Protein AF-A0A530GY71-F1 (afdb_monomer_lite)

Foldseek 3Di:
DDDDDDDDDDDDDDPPDPDPDPVVPPPPPPDDDLVRLLPPPVNVVVCVVVVHDSVVSSVVVVVVVVVVPPPDPCPPCVVVPVPPPDDDDDDD

pLDDT: mean 71.6, std 20.89, range [44.5, 98.44]

Sequence (92 aa):
MRLRPVKKRKAVRDQSMRTEQGAAPMQKRKDLTIDEAVRDPMIRLVMKADGIDPKAFERMLRQRAAKQAPDDEILPSFLQDSGSGRTRNPAG

Secondary structure (DSSP, 8-state):
--PPPPPP-----------S----------PPPHHHHHH-HHHHHHHHHTT--HHHHHHHHHHHHHHHS-S-----GGGSSTT-----PPP-

Structure (mmCIF, N/CA/C/O backbone):
data_AF-A0A530GY71-F1
#
_entry.id   AF-A0A530GY71-F1
#
loop_
_atom_site.group_PDB
_atom_site.id
_atom_site.type_s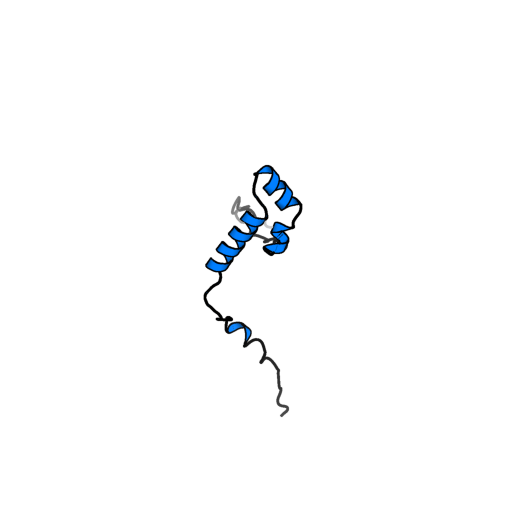ymbol
_atom_site.label_atom_id
_atom_site.label_alt_id
_atom_site.label_comp_id
_atom_site.label_asym_id
_atom_site.label_entity_id
_atom_site.label_seq_id
_atom_site.pdbx_PDB_ins_code
_atom_site.Cartn_x
_atom_site.Cartn_y
_atom_site.Cartn_z
_atom_site.occupancy
_atom_site.B_iso_or_equiv
_atom_site.auth_seq_id
_atom_site.auth_comp_id
_atom_site.auth_asym_id
_atom_site.auth_atom_id
_atom_site.pdbx_PDB_model_num
ATOM 1 N N . MET A 1 1 ? 84.648 4.904 26.729 1.00 47.53 1 MET A N 1
ATOM 2 C CA . MET A 1 1 ? 83.566 5.849 27.091 1.00 47.53 1 MET A CA 1
ATOM 3 C C . MET A 1 1 ? 83.569 7.015 26.116 1.00 47.53 1 MET A C 1
ATOM 5 O O . MET A 1 1 ? 84.587 7.686 26.037 1.00 47.53 1 MET A O 1
ATOM 9 N N . ARG A 1 2 ? 82.475 7.262 25.384 1.00 45.84 2 ARG A N 1
ATOM 10 C CA . ARG A 1 2 ? 82.127 8.589 24.842 1.00 45.84 2 ARG A CA 1
ATOM 11 C C . ARG A 1 2 ? 80.655 8.605 24.431 1.00 45.84 2 ARG A C 1
ATOM 13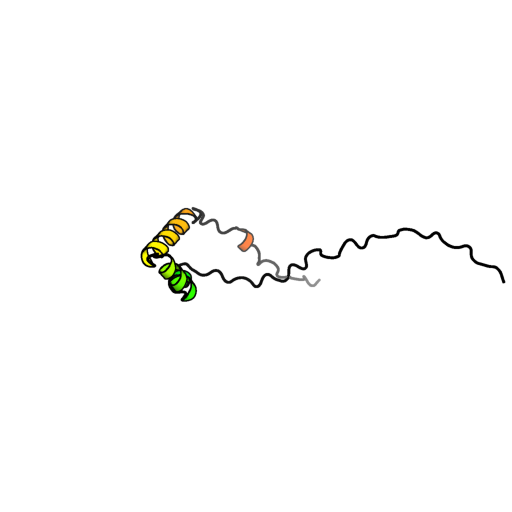 O O . ARG A 1 2 ? 80.135 7.637 23.886 1.00 45.84 2 ARG A O 1
ATOM 20 N N . LEU A 1 3 ? 80.004 9.683 24.842 1.00 47.47 3 LEU A N 1
ATOM 21 C CA . LEU A 1 3 ? 78.566 9.893 24.940 1.00 47.47 3 LEU A CA 1
ATOM 22 C C . LEU A 1 3 ? 77.921 10.168 23.574 1.00 47.47 3 LEU A C 1
ATOM 24 O O . LEU A 1 3 ? 78.537 10.754 22.688 1.00 47.47 3 LEU A O 1
ATOM 28 N N . ARG A 1 4 ? 76.652 9.765 23.439 1.00 48.16 4 ARG A N 1
ATOM 29 C CA . ARG A 1 4 ? 75.783 10.087 22.296 1.00 48.16 4 ARG A CA 1
ATOM 30 C C . ARG A 1 4 ? 75.445 11.584 22.289 1.00 48.16 4 ARG A C 1
ATOM 32 O O . ARG A 1 4 ? 75.179 12.119 23.364 1.00 48.16 4 ARG A O 1
ATOM 39 N N . PRO A 1 5 ? 75.243 12.208 21.117 1.00 48.78 5 PRO A N 1
ATOM 40 C CA . PRO A 1 5 ? 74.351 13.346 20.994 1.00 48.78 5 PRO A CA 1
ATOM 41 C C . PRO A 1 5 ? 72.987 12.919 20.446 1.00 48.78 5 PRO A C 1
ATOM 43 O O . PRO A 1 5 ? 72.833 12.037 19.601 1.00 48.78 5 PRO A O 1
ATOM 46 N N . VAL A 1 6 ? 71.988 13.577 21.010 1.00 52.00 6 VAL A N 1
ATOM 47 C CA . VAL A 1 6 ? 70.561 13.288 20.980 1.00 52.00 6 VAL A CA 1
ATOM 48 C C . VAL A 1 6 ? 69.982 13.646 19.609 1.00 52.00 6 VAL A C 1
ATOM 50 O O . VAL A 1 6 ? 70.062 14.796 19.176 1.00 52.00 6 VAL A O 1
ATOM 53 N N . LYS A 1 7 ? 69.376 12.674 18.911 1.00 49.59 7 LYS A N 1
ATOM 54 C CA . LYS A 1 7 ? 68.579 12.967 17.712 1.00 49.59 7 LYS A CA 1
ATOM 55 C C . LYS A 1 7 ? 67.286 13.668 18.130 1.00 49.59 7 LYS A C 1
ATOM 57 O O . LYS A 1 7 ? 66.573 13.237 19.031 1.00 49.59 7 LYS A O 1
ATOM 62 N N . LYS A 1 8 ? 67.065 14.794 17.458 1.00 55.69 8 LYS A N 1
ATOM 63 C CA . LYS A 1 8 ? 66.020 15.796 17.650 1.00 55.69 8 LYS A CA 1
ATOM 64 C C . LYS A 1 8 ? 64.636 15.159 17.808 1.00 55.69 8 LYS A C 1
ATOM 66 O O . LYS A 1 8 ? 64.210 14.372 16.966 1.00 55.69 8 LYS A O 1
ATOM 71 N N . ARG A 1 9 ? 63.928 15.565 18.867 1.00 53.84 9 ARG A N 1
ATOM 72 C CA . ARG A 1 9 ? 62.485 15.366 19.033 1.00 53.84 9 ARG A CA 1
ATOM 73 C C . ARG A 1 9 ? 61.783 15.986 17.824 1.00 53.84 9 ARG A C 1
ATOM 75 O O . ARG A 1 9 ? 61.827 17.202 17.654 1.00 53.84 9 ARG A O 1
ATOM 82 N N . LYS A 1 10 ? 61.176 15.155 16.977 1.00 50.50 10 LYS A N 1
ATOM 83 C CA . LYS A 1 10 ? 60.304 15.598 15.8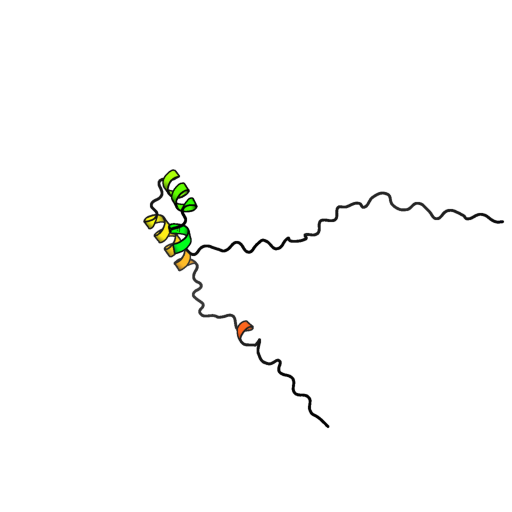90 1.00 50.50 10 LYS A CA 1
ATOM 84 C C . LYS A 1 10 ? 58.885 15.126 16.188 1.00 50.50 10 LYS A C 1
ATOM 86 O O . LYS A 1 10 ? 58.683 13.962 16.508 1.00 50.50 10 LYS A O 1
ATOM 91 N N . ALA A 1 11 ? 57.965 16.072 16.039 1.00 49.03 11 ALA A N 1
ATOM 92 C CA . ALA A 1 11 ? 56.535 15.889 15.834 1.00 49.03 11 ALA A CA 1
ATOM 93 C C . ALA A 1 11 ? 55.753 15.211 16.970 1.00 49.03 11 ALA A C 1
ATOM 95 O O . ALA A 1 11 ? 55.470 14.018 16.989 1.00 49.03 11 ALA A O 1
ATOM 96 N N . VAL A 1 12 ? 55.331 16.075 17.890 1.00 52.38 12 VAL A N 1
ATOM 97 C CA . VAL A 1 12 ? 54.020 16.009 18.531 1.00 52.38 12 VAL A CA 1
ATOM 98 C C . VAL A 1 12 ? 52.929 15.838 17.465 1.00 52.38 12 VAL A C 1
ATOM 100 O O . VAL A 1 12 ? 52.925 16.576 16.486 1.00 52.38 12 VAL A O 1
ATOM 103 N N . ARG A 1 13 ? 52.004 14.912 17.746 1.00 54.91 13 ARG A N 1
ATOM 104 C CA . ARG A 1 13 ? 50.641 14.782 17.202 1.00 54.91 13 ARG A CA 1
ATOM 105 C C . ARG A 1 13 ? 50.517 14.691 15.682 1.00 54.91 13 ARG A C 1
ATOM 107 O O . ARG A 1 13 ? 50.340 15.691 15.006 1.00 54.91 13 ARG A O 1
ATOM 114 N N . ASP A 1 14 ? 50.376 13.455 15.220 1.00 51.00 14 ASP A N 1
ATOM 115 C CA . ASP A 1 14 ? 49.277 13.161 14.303 1.00 51.00 14 ASP A CA 1
ATOM 116 C C . ASP A 1 14 ? 48.637 11.820 14.693 1.00 51.00 14 ASP A C 1
ATOM 118 O O . ASP A 1 14 ? 48.850 10.767 14.101 1.00 51.00 14 ASP A O 1
ATOM 122 N N . GLN A 1 15 ? 47.905 11.853 15.811 1.00 55.72 15 GLN A N 1
ATOM 123 C CA . GLN A 1 15 ? 46.827 10.902 16.076 1.00 55.72 15 GLN A CA 1
ATOM 124 C C . GLN A 1 15 ? 45.557 11.461 15.422 1.00 55.72 15 GLN A C 1
ATOM 126 O O . GLN A 1 15 ? 44.585 11.768 16.103 1.00 55.72 15 GLN A O 1
ATOM 131 N N . SER A 1 16 ? 45.561 11.614 14.100 1.00 46.25 16 SER A N 1
ATOM 132 C CA . SER A 1 16 ? 44.323 11.762 13.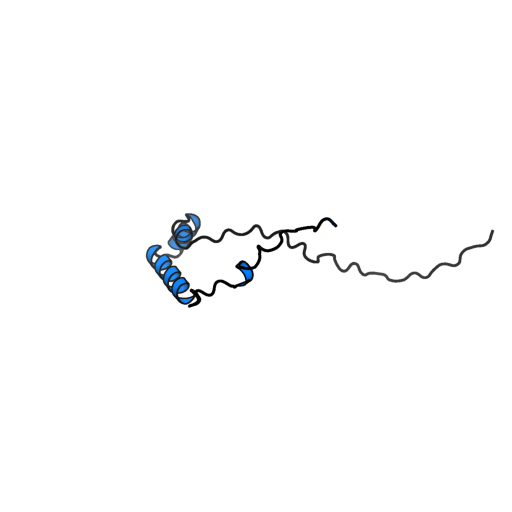338 1.00 46.25 16 SER A CA 1
ATOM 133 C C . SER A 1 16 ? 43.824 10.360 13.015 1.00 46.25 16 SER A C 1
ATOM 135 O O . SER A 1 16 ? 44.092 9.787 11.967 1.00 46.25 16 SER A O 1
ATOM 137 N N . MET A 1 17 ? 43.218 9.761 14.039 1.00 53.84 17 MET A N 1
ATOM 138 C CA . MET A 1 17 ? 42.047 8.895 13.942 1.00 53.84 17 MET A CA 1
ATOM 139 C C . MET A 1 17 ? 41.932 8.088 12.644 1.00 53.84 17 MET A C 1
ATOM 141 O O . MET A 1 17 ? 41.165 8.400 11.737 1.00 53.84 17 MET A O 1
ATOM 145 N N . ARG A 1 18 ? 42.643 6.960 12.652 1.00 57.12 18 ARG A N 1
ATOM 146 C CA . ARG A 1 18 ? 42.157 5.670 12.156 1.00 57.12 18 ARG A CA 1
ATOM 147 C C . ARG A 1 18 ? 40.629 5.584 12.243 1.00 57.12 18 ARG A C 1
ATOM 149 O O . ARG A 1 18 ? 40.109 5.252 13.297 1.00 57.12 18 ARG A O 1
ATOM 156 N N . THR A 1 19 ? 39.939 5.871 11.149 1.00 54.25 19 THR A N 1
ATOM 157 C CA . THR A 1 19 ? 38.631 5.306 10.788 1.00 54.25 19 THR A CA 1
ATOM 158 C C . THR A 1 19 ? 38.414 5.522 9.290 1.00 54.25 19 THR A C 1
ATOM 160 O O . THR A 1 19 ? 37.372 5.994 8.846 1.00 54.25 19 THR A O 1
ATOM 163 N N . GLU A 1 20 ? 39.391 5.126 8.471 1.00 54.38 20 GLU A N 1
ATOM 164 C CA . GLU A 1 20 ? 39.028 4.624 7.148 1.00 54.38 20 GLU A CA 1
ATOM 165 C C . GLU A 1 20 ? 38.252 3.333 7.385 1.00 54.38 20 GLU A C 1
ATOM 167 O O . GLU A 1 20 ? 38.811 2.266 7.624 1.00 54.38 20 GLU A O 1
ATOM 172 N N . GLN A 1 21 ? 36.940 3.512 7.520 1.00 55.69 21 GLN A N 1
ATOM 173 C CA . GLN A 1 21 ? 35.930 2.698 6.868 1.00 55.69 21 GLN A CA 1
ATOM 174 C C . GLN A 1 21 ? 36.380 1.256 6.620 1.00 55.69 21 GLN A C 1
ATOM 176 O O . GLN A 1 21 ? 36.486 0.784 5.492 1.00 55.69 21 GLN A O 1
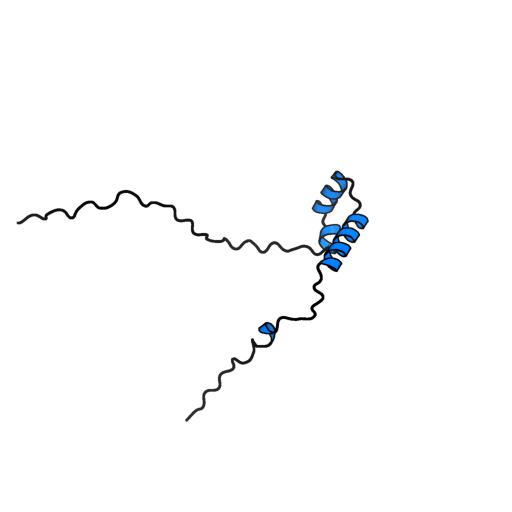ATOM 181 N N . GLY A 1 22 ? 36.488 0.499 7.708 1.00 47.16 22 GLY A N 1
ATOM 182 C CA . GLY A 1 22 ? 35.881 -0.815 7.679 1.00 47.16 22 GLY A CA 1
ATOM 183 C C . GLY A 1 22 ? 34.399 -0.573 7.437 1.00 47.16 22 GLY A C 1
ATOM 184 O O . GLY A 1 22 ? 33.648 -0.369 8.389 1.00 47.16 22 GLY A O 1
ATOM 185 N N . ALA A 1 23 ? 33.985 -0.516 6.169 1.00 60.59 23 ALA A N 1
ATOM 186 C CA . ALA A 1 23 ? 32.612 -0.800 5.811 1.00 60.59 23 ALA A CA 1
ATOM 187 C C . ALA A 1 23 ? 32.376 -2.222 6.318 1.00 60.59 23 ALA A C 1
ATOM 189 O O . ALA A 1 23 ? 32.661 -3.202 5.629 1.00 60.59 23 ALA A O 1
ATOM 190 N N . ALA A 1 24 ? 31.946 -2.331 7.580 1.00 60.34 24 ALA A N 1
ATOM 191 C CA . ALA A 1 24 ? 31.323 -3.535 8.083 1.00 60.34 24 ALA A CA 1
ATOM 192 C C . ALA A 1 24 ? 30.362 -3.964 6.976 1.00 60.34 24 ALA A C 1
ATOM 194 O O . ALA A 1 24 ? 29.654 -3.086 6.466 1.00 60.34 24 ALA A O 1
ATOM 195 N N . PRO A 1 25 ? 30.392 -5.231 6.525 1.00 60.12 25 PRO A N 1
ATOM 196 C CA . PRO A 1 25 ? 29.528 -5.661 5.444 1.00 60.12 25 PRO A CA 1
ATOM 197 C C . PRO A 1 25 ? 28.126 -5.259 5.869 1.00 60.12 25 PRO A C 1
ATOM 199 O O . PRO A 1 25 ? 27.621 -5.775 6.867 1.00 60.12 25 PRO A O 1
ATOM 202 N N . MET A 1 26 ? 27.556 -4.255 5.196 1.00 63.31 26 MET A N 1
ATOM 203 C CA . MET A 1 26 ? 26.192 -3.837 5.450 1.00 63.31 26 MET A CA 1
ATOM 204 C C . MET A 1 26 ? 25.415 -5.107 5.175 1.00 63.31 26 MET A C 1
ATOM 206 O O . MET A 1 26 ? 25.383 -5.540 4.021 1.00 63.31 26 MET A O 1
ATOM 210 N N . GLN A 1 27 ? 24.963 -5.786 6.242 1.00 66.12 27 GLN A N 1
ATOM 211 C CA . GLN A 1 27 ? 24.232 -7.041 6.127 1.00 66.12 27 GLN A CA 1
ATOM 212 C C . GLN A 1 27 ? 23.221 -6.783 5.034 1.00 66.12 27 GLN A C 1
ATOM 214 O O . GLN A 1 27 ? 22.456 -5.827 5.178 1.00 66.12 27 GLN A O 1
ATOM 219 N N . LYS A 1 28 ? 23.342 -7.508 3.911 1.00 66.81 28 LYS A N 1
ATOM 220 C CA . LYS A 1 28 ? 22.561 -7.224 2.709 1.00 66.81 28 LYS A CA 1
ATOM 221 C C . LYS A 1 28 ? 21.115 -7.175 3.168 1.00 66.81 28 LYS A C 1
ATOM 223 O O . LYS A 1 28 ? 20.560 -8.211 3.534 1.00 66.81 28 LYS A O 1
ATOM 228 N N . ARG A 1 29 ? 20.563 -5.965 3.282 1.00 71.88 29 ARG A N 1
ATOM 229 C CA . ARG A 1 29 ? 19.181 -5.797 3.701 1.00 71.88 29 ARG A CA 1
ATOM 230 C C . ARG A 1 29 ? 18.410 -6.444 2.577 1.00 71.88 29 ARG A C 1
ATOM 232 O O . ARG A 1 29 ? 18.603 -6.089 1.418 1.00 71.88 29 ARG A O 1
ATOM 239 N N . LYS A 1 30 ? 17.689 -7.508 2.907 1.00 84.94 30 LYS A N 1
ATOM 240 C CA . LYS A 1 30 ? 16.905 -8.202 1.906 1.00 84.94 30 LYS A CA 1
ATOM 241 C C . LYS A 1 30 ? 15.767 -7.258 1.550 1.00 84.94 30 LYS A C 1
ATOM 243 O O . LYS A 1 30 ? 14.914 -6.997 2.396 1.00 84.94 30 LYS A O 1
ATOM 248 N N . ASP A 1 31 ? 15.807 -6.724 0.339 1.00 89.56 31 ASP A N 1
ATOM 249 C CA . ASP A 1 31 ? 14.708 -5.922 -0.171 1.00 89.56 31 ASP A CA 1
ATOM 250 C C . ASP A 1 31 ? 13.464 -6.804 -0.256 1.00 89.56 31 ASP A C 1
ATOM 252 O O . ASP A 1 31 ? 13.527 -7.962 -0.682 1.00 89.56 31 ASP A O 1
ATOM 256 N N . LEU A 1 32 ? 12.341 -6.263 0.205 1.00 92.62 32 LEU A N 1
ATOM 257 C CA . LEU A 1 32 ? 11.056 -6.933 0.105 1.00 92.62 32 LEU A CA 1
ATOM 258 C C . LEU A 1 32 ? 10.478 -6.672 -1.281 1.00 92.62 32 LEU A C 1
ATOM 260 O O . LEU A 1 32 ? 10.448 -5.536 -1.759 1.00 92.62 32 LEU A O 1
ATOM 264 N N . THR A 1 33 ? 9.960 -7.723 -1.903 1.00 95.25 33 THR A N 1
ATOM 265 C CA . THR A 1 33 ? 9.062 -7.569 -3.047 1.00 95.25 33 THR A CA 1
ATOM 266 C C . THR A 1 33 ? 7.804 -6.805 -2.625 1.00 95.25 33 THR A C 1
ATOM 268 O O . THR A 1 33 ? 7.447 -6.763 -1.446 1.00 95.25 33 THR A O 1
ATOM 271 N N . ILE A 1 34 ? 7.094 -6.212 -3.590 1.00 96.00 34 ILE A N 1
ATOM 272 C CA . ILE A 1 34 ? 5.838 -5.492 -3.313 1.00 96.00 34 ILE A CA 1
ATOM 273 C C . ILE A 1 34 ? 4.853 -6.398 -2.554 1.00 96.00 34 ILE A C 1
ATOM 275 O O . ILE A 1 34 ? 4.243 -5.964 -1.579 1.00 96.00 34 ILE A O 1
ATOM 279 N N . ASP A 1 35 ? 4.742 -7.667 -2.956 1.00 96.62 35 ASP A N 1
ATOM 280 C CA . ASP A 1 35 ? 3.842 -8.636 -2.324 1.00 96.62 35 ASP A CA 1
ATOM 281 C C . ASP A 1 35 ? 4.251 -8.973 -0.884 1.00 96.62 35 ASP A C 1
ATOM 283 O O . ASP A 1 35 ? 3.391 -9.089 -0.007 1.00 96.62 35 ASP A O 1
ATOM 287 N N . GLU A 1 36 ? 5.555 -9.103 -0.624 1.00 96.81 36 GLU A N 1
ATOM 288 C CA . GLU A 1 36 ? 6.079 -9.314 0.728 1.00 96.81 36 GLU A CA 1
ATOM 289 C C . GLU A 1 36 ? 5.832 -8.084 1.605 1.00 96.81 36 GLU A C 1
ATOM 291 O O . GLU A 1 36 ? 5.344 -8.227 2.722 1.00 96.81 36 GLU A O 1
ATOM 296 N N . ALA A 1 37 ? 6.074 -6.877 1.088 1.00 95.81 37 ALA A N 1
ATOM 297 C CA . ALA A 1 37 ? 5.876 -5.640 1.836 1.00 95.81 37 ALA A CA 1
ATOM 298 C C . ALA A 1 37 ? 4.404 -5.418 2.228 1.00 95.81 37 ALA A C 1
ATOM 300 O O . ALA A 1 37 ? 4.111 -5.020 3.351 1.00 95.81 37 ALA A O 1
ATOM 301 N N . VAL A 1 38 ? 3.459 -5.716 1.330 1.00 96.50 38 VAL A N 1
ATOM 302 C CA . VAL A 1 38 ? 2.015 -5.566 1.596 1.00 96.50 38 VAL A CA 1
ATOM 303 C C . VAL A 1 38 ? 1.509 -6.598 2.613 1.00 96.50 38 VAL A C 1
ATOM 305 O O . VAL A 1 38 ? 0.543 -6.339 3.337 1.00 96.50 38 VAL A O 1
ATOM 308 N N . ARG A 1 39 ? 2.140 -7.777 2.686 1.00 96.50 39 ARG A N 1
ATOM 309 C CA . ARG A 1 39 ? 1.781 -8.840 3.641 1.00 96.50 39 ARG A CA 1
ATOM 310 C C . ARG A 1 39 ? 2.556 -8.767 4.952 1.00 96.50 39 ARG A C 1
ATOM 312 O O . ARG A 1 39 ? 2.135 -9.416 5.911 1.00 96.50 39 ARG A O 1
ATOM 319 N N . ASP A 1 40 ? 3.631 -7.987 5.008 1.00 97.06 40 ASP A N 1
ATOM 320 C CA . ASP A 1 40 ? 4.469 -7.853 6.191 1.00 97.06 40 ASP A CA 1
ATOM 321 C C . ASP A 1 40 ? 3.658 -7.324 7.396 1.00 97.06 40 ASP A C 1
ATOM 323 O O . ASP A 1 40 ? 2.993 -6.285 7.297 1.00 97.06 40 ASP A O 1
ATOM 327 N N . PRO A 1 41 ? 3.677 -8.018 8.550 1.00 97.25 41 PRO A N 1
ATOM 328 C CA . PRO A 1 41 ? 2.886 -7.621 9.713 1.00 97.25 41 PRO A CA 1
ATOM 329 C C . PRO A 1 41 ? 3.235 -6.239 10.271 1.00 97.25 41 PRO A C 1
ATOM 331 O O . PRO A 1 41 ? 2.342 -5.538 10.751 1.00 97.25 41 PRO A O 1
ATOM 334 N N . MET A 1 42 ? 4.509 -5.839 10.223 1.00 97.75 42 MET A N 1
ATOM 335 C CA . MET A 1 42 ? 4.953 -4.549 10.751 1.00 97.75 42 MET A CA 1
ATOM 336 C C . MET A 1 42 ? 4.539 -3.413 9.833 1.00 97.75 42 MET A C 1
ATOM 338 O O . MET A 1 42 ? 3.971 -2.428 10.304 1.00 97.75 42 MET A O 1
ATOM 342 N N . ILE A 1 43 ? 4.712 -3.584 8.524 1.00 96.69 43 ILE A N 1
ATOM 343 C CA . ILE A 1 43 ? 4.236 -2.615 7.537 1.00 96.69 43 ILE A CA 1
ATOM 344 C C . ILE A 1 43 ? 2.716 -2.455 7.657 1.00 96.69 43 ILE A C 1
ATOM 346 O O . ILE A 1 43 ? 2.227 -1.332 7.765 1.00 96.69 43 ILE A O 1
ATOM 350 N N . ARG A 1 44 ? 1.953 -3.553 7.752 1.00 97.06 44 ARG A N 1
ATOM 351 C CA . ARG A 1 44 ? 0.489 -3.488 7.916 1.00 97.06 44 ARG A CA 1
ATOM 352 C C . ARG A 1 44 ? 0.049 -2.778 9.195 1.00 97.06 44 ARG A C 1
ATOM 354 O O . ARG A 1 44 ? -0.984 -2.107 9.178 1.00 97.06 44 ARG A O 1
ATOM 361 N N . LEU A 1 45 ? 0.795 -2.924 10.291 1.00 98.38 45 LEU A N 1
ATOM 362 C CA . LEU A 1 45 ? 0.504 -2.214 11.536 1.00 98.38 45 LEU A CA 1
ATOM 363 C C . LEU A 1 45 ? 0.642 -0.698 11.348 1.00 98.38 45 LEU A C 1
ATOM 365 O O . LEU A 1 45 ? -0.257 0.043 11.743 1.00 98.38 45 LEU A O 1
ATOM 369 N N . VAL A 1 46 ? 1.720 -0.256 10.698 1.00 98.12 46 VAL A N 1
ATOM 370 C CA . VAL A 1 46 ? 1.968 1.164 10.404 1.00 98.12 46 VAL A CA 1
ATOM 371 C C . VAL A 1 46 ? 0.913 1.717 9.449 1.00 98.12 46 VAL A C 1
ATOM 373 O O . VAL A 1 46 ? 0.295 2.733 9.739 1.00 98.12 46 VAL A O 1
ATOM 376 N N . MET A 1 47 ? 0.602 0.998 8.368 1.00 97.88 47 MET A N 1
ATOM 377 C CA . MET A 1 47 ? -0.445 1.410 7.427 1.00 97.88 47 MET A CA 1
ATOM 378 C C . MET A 1 47 ? -1.792 1.612 8.116 1.00 97.88 47 MET A C 1
ATOM 380 O O . MET A 1 47 ? -2.493 2.578 7.833 1.00 97.88 47 MET A O 1
ATOM 384 N N . LYS A 1 48 ? -2.150 0.720 9.046 1.00 97.50 48 LYS A N 1
ATOM 385 C CA . LYS A 1 48 ? -3.379 0.856 9.829 1.00 97.50 48 LYS A CA 1
ATOM 386 C C . LYS A 1 48 ? -3.343 2.095 10.725 1.00 97.50 48 LYS A C 1
ATOM 388 O O . LYS A 1 48 ? -4.366 2.765 10.835 1.00 97.50 48 LYS A O 1
ATOM 393 N N . ALA A 1 49 ? -2.206 2.380 11.358 1.00 98.44 49 ALA A N 1
ATOM 394 C CA . ALA A 1 49 ? -2.034 3.572 12.188 1.00 98.44 49 ALA A CA 1
ATOM 395 C C . ALA A 1 49 ? -2.198 4.865 11.371 1.00 98.44 49 ALA A C 1
ATOM 397 O O . ALA A 1 49 ? -2.806 5.815 11.856 1.00 98.44 49 ALA A O 1
ATOM 398 N N . ASP A 1 50 ? -1.755 4.847 10.113 1.00 97.81 50 ASP A N 1
ATOM 399 C CA . ASP A 1 50 ? -1.838 5.982 9.188 1.00 97.81 50 ASP A CA 1
ATOM 400 C C . ASP A 1 50 ? -3.142 6.019 8.363 1.00 97.81 50 ASP A C 1
ATOM 402 O O . ASP A 1 50 ? -3.324 6.895 7.518 1.00 97.81 50 ASP A O 1
ATOM 406 N N . GLY A 1 51 ? -4.065 5.072 8.568 1.00 98.06 51 GLY A N 1
ATOM 407 C CA . GLY A 1 51 ? -5.328 5.002 7.819 1.00 98.06 51 GLY A CA 1
ATOM 408 C C . GLY A 1 51 ? -5.170 4.651 6.331 1.00 98.06 51 GLY A C 1
ATOM 409 O O . GLY A 1 51 ? -6.032 4.985 5.519 1.00 98.06 51 GLY A O 1
ATOM 410 N N . ILE A 1 52 ? -4.082 3.979 5.957 1.00 97.88 52 ILE A N 1
ATOM 411 C CA . ILE A 1 52 ? -3.761 3.602 4.577 1.00 97.88 52 ILE A CA 1
ATOM 412 C C . ILE A 1 52 ? -4.377 2.235 4.239 1.00 97.88 52 ILE A C 1
ATOM 414 O O . ILE A 1 52 ? -4.134 1.242 4.926 1.00 97.88 52 ILE A O 1
ATOM 418 N N . ASP A 1 53 ? -5.118 2.154 3.128 1.00 97.38 53 ASP A N 1
ATOM 419 C CA . ASP A 1 53 ? -5.613 0.883 2.578 1.00 97.38 53 ASP A CA 1
ATOM 420 C C . ASP A 1 53 ? -4.473 0.068 1.920 1.00 97.38 53 ASP A C 1
ATOM 422 O O . ASP A 1 53 ? -3.831 0.559 0.981 1.00 97.38 53 ASP A O 1
ATOM 426 N N . PRO A 1 54 ? -4.244 -1.197 2.336 1.00 96.00 54 PRO A N 1
ATOM 427 C CA . PRO A 1 54 ? -3.276 -2.101 1.718 1.00 96.00 54 PRO A CA 1
ATOM 428 C C . PRO A 1 54 ? -3.383 -2.226 0.201 1.00 96.00 54 PRO A C 1
ATOM 430 O O . PRO A 1 54 ? -2.359 -2.219 -0.484 1.00 96.00 54 PRO A O 1
ATOM 433 N N . LYS A 1 55 ? -4.603 -2.291 -0.346 1.00 96.81 55 LYS A N 1
ATOM 434 C CA . LYS A 1 55 ? -4.794 -2.433 -1.797 1.00 96.81 55 LYS A CA 1
ATOM 435 C C . LYS A 1 55 ? -4.436 -1.150 -2.544 1.00 96.81 55 LYS A C 1
ATOM 437 O O . LYS A 1 55 ? -3.848 -1.207 -3.625 1.00 96.81 55 LYS A O 1
ATOM 442 N N . ALA A 1 56 ? -4.771 0.011 -1.982 1.00 96.81 56 ALA A N 1
ATOM 443 C CA . ALA A 1 56 ? -4.381 1.300 -2.544 1.00 96.81 56 ALA A CA 1
ATOM 444 C C . ALA A 1 56 ? -2.852 1.476 -2.552 1.00 96.81 56 ALA A C 1
ATOM 446 O O . ALA A 1 56 ? -2.284 1.893 -3.565 1.00 96.81 56 ALA A O 1
ATOM 447 N N . PHE A 1 57 ? -2.180 1.096 -1.463 1.00 96.44 57 PHE A N 1
ATOM 448 C CA . PHE A 1 57 ? -0.721 1.131 -1.362 1.00 96.44 57 PHE A CA 1
ATOM 449 C C . PHE A 1 57 ? -0.042 0.192 -2.365 1.00 96.44 57 PHE A C 1
ATOM 451 O O . PHE A 1 57 ? 0.870 0.613 -3.075 1.00 96.44 57 PHE A O 1
ATOM 458 N N . GLU A 1 58 ? -0.526 -1.046 -2.494 1.00 97.50 58 GLU A N 1
ATOM 459 C CA . GLU A 1 58 ? -0.026 -1.999 -3.488 1.00 97.50 58 GLU A CA 1
ATOM 460 C C . GLU A 1 58 ? -0.130 -1.427 -4.909 1.00 97.50 58 GLU A C 1
ATOM 462 O O . GLU A 1 58 ? 0.852 -1.417 -5.655 1.00 97.50 58 GLU A O 1
ATOM 467 N N . ARG A 1 59 ? -1.300 -0.887 -5.279 1.00 97.94 59 ARG A N 1
ATOM 468 C CA . ARG A 1 59 ? -1.508 -0.254 -6.591 1.00 97.94 59 ARG A CA 1
ATOM 469 C 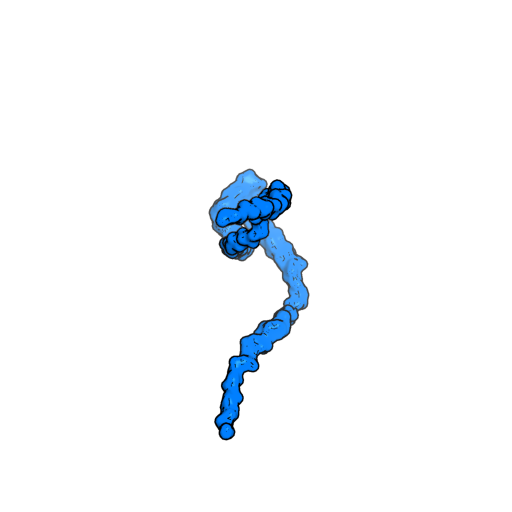C . ARG A 1 59 ? -0.545 0.907 -6.824 1.00 97.94 59 ARG A C 1
ATOM 471 O O . ARG A 1 59 ? 0.005 1.019 -7.917 1.00 97.94 59 ARG A O 1
ATOM 478 N N . MET A 1 60 ? -0.318 1.745 -5.811 1.00 96.44 60 MET A N 1
ATOM 479 C CA . MET A 1 60 ? 0.645 2.846 -5.884 1.00 96.44 60 MET A CA 1
ATOM 480 C C . MET A 1 60 ? 2.070 2.328 -6.128 1.00 96.44 60 MET A C 1
ATOM 482 O O . MET A 1 60 ? 2.766 2.859 -6.996 1.00 96.44 60 MET A O 1
ATOM 486 N N . LEU A 1 61 ? 2.506 1.296 -5.399 1.00 95.69 61 LEU A N 1
ATOM 487 C CA . LEU A 1 61 ? 3.828 0.694 -5.586 1.00 95.69 61 LEU A CA 1
ATOM 488 C C . LEU A 1 61 ? 3.980 0.094 -6.985 1.00 95.69 61 LEU A C 1
ATOM 490 O O . LEU A 1 61 ? 4.965 0.381 -7.659 1.00 95.69 61 LEU A O 1
ATOM 494 N N . ARG A 1 62 ? 2.984 -0.663 -7.462 1.00 95.69 62 ARG A N 1
ATOM 495 C CA . ARG A 1 62 ? 3.002 -1.244 -8.814 1.00 95.69 62 ARG A CA 1
ATOM 496 C C . ARG A 1 62 ? 3.034 -0.172 -9.900 1.00 95.69 62 ARG A C 1
ATOM 498 O O . ARG A 1 62 ? 3.793 -0.303 -10.852 1.00 95.69 62 ARG A O 1
ATOM 505 N N . GLN A 1 63 ? 2.275 0.914 -9.747 1.00 96.06 63 GLN A N 1
ATOM 506 C CA . GLN A 1 63 ? 2.300 2.028 -10.699 1.00 96.06 63 GLN A CA 1
ATOM 507 C C . GLN A 1 63 ? 3.670 2.719 -10.737 1.00 96.06 63 GLN A C 1
ATOM 509 O O . GLN A 1 63 ? 4.117 3.133 -11.804 1.00 96.06 63 GLN A O 1
ATOM 514 N N . ARG A 1 64 ? 4.338 2.868 -9.588 1.00 94.75 64 ARG A N 1
ATOM 515 C CA . ARG A 1 64 ? 5.695 3.431 -9.528 1.00 94.75 64 ARG A CA 1
ATOM 516 C C . ARG A 1 64 ? 6.723 2.483 -10.132 1.00 94.75 64 ARG A C 1
ATOM 518 O O . ARG A 1 64 ? 7.529 2.937 -10.932 1.00 94.75 64 ARG A O 1
ATOM 525 N N . ALA A 1 65 ? 6.637 1.191 -9.827 1.00 91.50 65 ALA A N 1
ATOM 526 C CA . ALA A 1 65 ? 7.505 0.174 -10.410 1.00 91.50 65 ALA A CA 1
ATOM 527 C C . ALA A 1 65 ? 7.362 0.117 -11.938 1.00 91.50 65 ALA A C 1
ATOM 529 O O . ALA A 1 65 ? 8.363 0.094 -12.638 1.00 91.50 65 ALA A O 1
ATOM 530 N N . ALA A 1 66 ? 6.136 0.202 -12.465 1.00 89.25 66 ALA A N 1
ATOM 531 C CA . ALA A 1 66 ? 5.891 0.248 -13.908 1.00 89.25 66 ALA A CA 1
ATOM 532 C C . ALA A 1 66 ? 6.504 1.485 -14.590 1.00 89.25 66 ALA A C 1
ATOM 534 O O . ALA A 1 66 ? 6.900 1.407 -15.741 1.00 89.25 66 ALA A O 1
ATOM 535 N N . LYS A 1 67 ? 6.606 2.621 -13.885 1.00 87.06 67 LYS A N 1
ATOM 536 C CA . LYS A 1 67 ? 7.281 3.835 -14.384 1.00 87.06 67 LYS A CA 1
ATOM 537 C C . LYS A 1 67 ? 8.806 3.777 -14.260 1.00 87.06 67 LYS A C 1
ATOM 539 O O . LYS A 1 67 ? 9.486 4.601 -14.858 1.00 87.06 67 LYS A O 1
ATOM 544 N N . GLN A 1 68 ? 9.319 2.891 -13.409 1.00 79.00 68 GLN A N 1
ATOM 545 C CA . GLN A 1 68 ? 10.748 2.705 -13.153 1.00 79.00 68 GLN A CA 1
ATOM 546 C C . GLN A 1 68 ? 11.343 1.529 -13.921 1.00 79.00 68 GLN A C 1
ATOM 548 O O . GLN A 1 68 ? 12.565 1.438 -13.986 1.00 79.00 68 GLN A O 1
ATOM 553 N N . ALA A 1 69 ? 10.512 0.635 -14.463 1.00 63.03 69 ALA A N 1
ATOM 554 C CA . ALA A 1 69 ? 10.956 -0.384 -15.395 1.00 63.03 69 ALA A CA 1
ATOM 555 C C . ALA A 1 69 ? 11.655 0.336 -16.560 1.00 63.03 69 ALA A C 1
ATOM 557 O O . ALA A 1 69 ? 11.000 1.125 -17.243 1.00 63.03 69 ALA A O 1
ATOM 558 N N . PRO A 1 70 ? 12.973 0.147 -16.748 1.00 56.31 70 PRO A N 1
ATOM 559 C CA . PRO A 1 70 ? 13.634 0.622 -17.950 1.00 56.31 70 PRO A CA 1
ATOM 560 C C . PRO A 1 70 ? 12.945 -0.056 -19.135 1.00 56.31 70 PRO A C 1
ATOM 562 O O . PRO A 1 70 ? 12.660 -1.251 -19.056 1.00 56.31 70 PRO A O 1
ATOM 565 N N . ASP A 1 71 ? 12.746 0.657 -20.239 1.00 55.53 71 ASP A N 1
ATOM 566 C CA . ASP A 1 71 ? 12.339 0.070 -21.527 1.00 55.53 71 ASP A CA 1
ATOM 567 C C . ASP A 1 71 ? 13.392 -0.913 -22.102 1.00 55.53 71 ASP A C 1
ATOM 569 O O . ASP A 1 71 ? 13.309 -1.337 -23.251 1.00 55.53 71 ASP A O 1
ATOM 573 N N . ASP A 1 72 ? 14.389 -1.311 -21.312 1.00 49.56 72 ASP A N 1
ATOM 574 C CA . ASP A 1 72 ? 15.566 -2.028 -21.757 1.00 49.56 72 ASP A CA 1
ATOM 575 C C . ASP A 1 72 ? 15.530 -3.491 -21.307 1.00 49.56 72 ASP A C 1
ATOM 577 O O . ASP A 1 72 ? 16.043 -3.874 -20.252 1.00 49.56 72 ASP A O 1
ATOM 581 N N . GLU A 1 73 ? 15.081 -4.346 -22.225 1.00 53.62 73 GLU A N 1
ATOM 582 C CA . GLU A 1 73 ? 15.686 -5.663 -22.462 1.00 53.62 73 GLU A CA 1
ATOM 583 C C . GLU A 1 73 ? 17.168 -5.541 -22.894 1.00 53.62 73 GLU A C 1
ATOM 585 O O . GLU A 1 73 ? 17.638 -6.242 -23.787 1.00 53.62 73 GLU A O 1
ATOM 590 N N . ILE A 1 74 ? 17.955 -4.661 -22.277 1.00 58.88 74 ILE A N 1
ATOM 591 C CA . ILE A 1 74 ? 19.402 -4.636 -22.462 1.00 58.88 74 ILE A CA 1
ATOM 592 C C . ILE A 1 74 ? 19.992 -5.251 -21.207 1.00 58.88 74 ILE A C 1
ATOM 594 O O . ILE A 1 74 ? 20.448 -4.579 -20.281 1.00 58.88 74 ILE A O 1
ATOM 598 N N . LEU A 1 75 ? 19.965 -6.586 -21.191 1.00 59.22 75 LEU A N 1
ATOM 599 C CA . LEU A 1 75 ? 20.891 -7.349 -20.370 1.00 59.22 75 LEU A CA 1
ATOM 600 C C . LEU A 1 75 ? 22.292 -6.790 -20.645 1.00 59.22 75 LEU A C 1
ATOM 602 O O . LEU A 1 75 ? 22.725 -6.766 -21.801 1.00 59.22 75 LEU A O 1
ATOM 606 N N . PRO A 1 76 ? 23.011 -6.311 -19.625 1.00 53.25 76 PRO A N 1
ATOM 607 C CA . PRO A 1 76 ? 24.328 -5.769 -19.853 1.00 53.25 76 PRO A CA 1
ATOM 608 C C . PRO A 1 76 ? 25.239 -6.915 -20.311 1.00 53.25 76 PRO A C 1
ATOM 610 O O . PRO A 1 76 ? 25.395 -7.933 -19.633 1.00 53.25 76 PRO A O 1
ATOM 613 N N . SER A 1 77 ? 25.834 -6.747 -21.492 1.00 56.94 77 SER A N 1
ATOM 614 C CA . SER A 1 77 ? 26.663 -7.737 -22.195 1.00 56.94 77 SER A CA 1
ATOM 615 C C . SER A 1 77 ? 27.876 -8.238 -21.397 1.00 56.94 77 SER A C 1
ATOM 617 O O . SER A 1 77 ? 28.523 -9.200 -21.807 1.00 56.94 77 SER A O 1
ATOM 619 N N . PHE A 1 78 ? 28.167 -7.659 -20.224 1.00 55.94 78 PHE A N 1
ATOM 620 C CA . PHE A 1 78 ? 29.223 -8.140 -19.329 1.00 55.94 78 PHE A CA 1
ATOM 621 C C . PHE A 1 78 ? 28.951 -9.544 -18.769 1.00 55.94 78 PHE A C 1
ATOM 623 O O . PHE A 1 78 ? 29.886 -10.203 -18.315 1.00 55.94 78 PHE A O 1
ATOM 630 N N . LEU A 1 79 ? 27.700 -10.025 -18.793 1.00 52.72 79 LEU A N 1
ATOM 631 C CA . LEU A 1 79 ? 27.379 -11.379 -18.332 1.00 52.72 79 LEU A CA 1
ATOM 632 C C . LEU A 1 79 ? 27.699 -12.469 -19.372 1.00 52.72 79 LEU A C 1
ATOM 634 O O . LEU A 1 79 ? 27.726 -13.643 -19.012 1.00 52.72 79 LEU A O 1
ATOM 638 N N . GLN A 1 80 ? 27.957 -12.112 -20.639 1.00 53.50 80 GLN A N 1
ATOM 639 C CA . GLN A 1 80 ? 28.225 -13.094 -21.698 1.00 53.50 80 GLN A CA 1
ATOM 640 C C . GLN A 1 80 ? 29.684 -13.581 -21.749 1.00 53.50 80 GLN A C 1
ATOM 642 O O . GLN A 1 80 ? 29.921 -14.660 -22.283 1.00 53.50 80 GLN A O 1
ATOM 647 N N . ASP A 1 81 ? 30.651 -12.845 -21.186 1.00 50.84 81 ASP A N 1
ATOM 648 C CA . ASP A 1 81 ? 32.084 -13.158 -21.375 1.00 50.84 81 ASP A CA 1
ATOM 649 C C . ASP A 1 81 ? 32.757 -13.852 -20.173 1.00 50.84 81 ASP A C 1
ATOM 651 O O . ASP A 1 81 ? 33.934 -14.213 -20.194 1.00 50.84 81 ASP A O 1
ATOM 655 N N . SER A 1 82 ? 32.008 -14.129 -19.102 1.00 55.41 82 SER A N 1
ATOM 656 C CA . SER A 1 82 ? 32.531 -14.885 -17.953 1.00 55.41 82 SER A CA 1
ATOM 657 C C . SER A 1 82 ? 32.466 -16.395 -18.207 1.00 55.41 82 SER A C 1
ATOM 659 O O . SER A 1 82 ? 31.757 -17.124 -17.517 1.00 55.41 82 SER A O 1
ATOM 661 N N . GLY A 1 83 ? 33.184 -16.879 -19.226 1.00 54.22 83 GLY A N 1
ATOM 662 C CA . GLY A 1 83 ? 33.154 -18.302 -19.578 1.00 54.22 83 GLY A CA 1
ATOM 663 C C . GLY A 1 83 ? 34.285 -18.864 -20.440 1.00 54.22 83 GLY A C 1
ATOM 664 O O . GLY A 1 83 ? 34.359 -20.084 -20.558 1.00 54.22 83 GLY A O 1
ATOM 665 N N . SER A 1 84 ? 35.198 -18.061 -21.001 1.00 52.88 84 SER A N 1
ATOM 666 C CA . SER A 1 84 ? 36.285 -18.591 -21.849 1.00 52.88 84 SER A CA 1
ATOM 667 C C . SER A 1 84 ? 37.668 -18.499 -21.196 1.00 52.88 84 SER A C 1
ATOM 669 O O . SER A 1 84 ? 38.642 -18.043 -21.787 1.00 52.88 84 SER A O 1
ATOM 671 N N . GLY A 1 85 ? 37.765 -18.980 -19.957 1.00 51.91 85 GLY A N 1
ATOM 672 C CA . GLY A 1 85 ? 39.023 -19.210 -19.249 1.00 51.91 85 GLY A CA 1
ATOM 673 C C . GLY A 1 85 ? 39.273 -20.699 -19.030 1.00 51.91 85 GLY A C 1
ATOM 674 O O . GLY A 1 85 ? 39.361 -21.132 -17.885 1.00 51.91 85 GLY A O 1
ATOM 675 N N . ARG A 1 86 ? 39.348 -21.512 -20.096 1.00 51.25 86 ARG A N 1
ATOM 676 C CA . ARG A 1 86 ? 39.819 -22.903 -19.977 1.00 51.25 86 ARG A CA 1
ATOM 677 C C . ARG A 1 86 ? 41.141 -23.094 -20.705 1.00 51.25 86 ARG A C 1
ATOM 679 O O . ARG A 1 86 ? 41.215 -23.169 -21.927 1.00 51.25 86 ARG A O 1
ATOM 686 N N . THR A 1 87 ? 42.169 -23.164 -19.874 1.00 54.91 87 THR A N 1
ATOM 687 C CA . THR A 1 87 ? 43.543 -23.565 -20.144 1.00 54.91 87 THR A CA 1
ATOM 688 C C . THR A 1 87 ? 43.635 -24.759 -21.103 1.00 54.91 87 THR A C 1
ATOM 690 O O . THR A 1 87 ? 42.968 -25.778 -20.927 1.00 54.91 87 THR A O 1
ATOM 693 N N . ARG A 1 88 ? 44.522 -24.663 -22.096 1.00 54.19 88 ARG A N 1
ATOM 694 C CA . ARG A 1 88 ? 45.133 -25.825 -22.752 1.00 54.19 88 ARG A CA 1
ATOM 695 C C . ARG A 1 88 ? 46.621 -25.539 -22.940 1.00 54.19 88 ARG A C 1
ATOM 697 O O . ARG A 1 88 ? 47.000 -24.763 -23.808 1.00 54.19 88 ARG A O 1
ATOM 704 N N . ASN A 1 89 ? 47.438 -26.158 -22.088 1.00 52.34 89 ASN A N 1
ATOM 705 C CA . ASN A 1 89 ? 48.868 -26.348 -22.329 1.00 52.34 89 ASN A CA 1
ATOM 706 C C . ASN A 1 89 ? 49.046 -27.138 -23.636 1.00 52.34 89 ASN A C 1
ATOM 708 O O . ASN A 1 89 ? 48.421 -28.195 -23.759 1.00 52.34 89 ASN A O 1
ATOM 712 N N . PRO A 1 90 ? 49.909 -26.716 -24.571 1.00 56.72 90 PRO A N 1
ATOM 713 C CA . PRO A 1 90 ? 50.488 -27.639 -25.524 1.00 56.72 90 PRO A CA 1
ATOM 714 C C . PRO A 1 90 ? 51.728 -28.277 -24.887 1.00 56.72 90 PRO A C 1
ATOM 716 O O . PRO A 1 90 ? 52.649 -27.590 -24.451 1.00 56.72 90 PRO A O 1
ATOM 719 N N . ALA A 1 91 ? 51.712 -29.604 -24.802 1.00 44.50 91 ALA A N 1
ATOM 720 C CA . ALA A 1 91 ? 52.926 -30.389 -24.661 1.00 44.50 91 ALA A CA 1
ATOM 721 C C . ALA A 1 91 ? 53.748 -30.250 -25.952 1.00 44.50 91 ALA A C 1
ATOM 723 O O . ALA A 1 91 ? 53.188 -30.360 -27.047 1.00 44.50 91 ALA A O 1
ATOM 724 N N . GLY A 1 92 ? 55.046 -30.009 -25.802 1.00 44.59 92 GLY A N 1
ATOM 725 C CA . GLY A 1 92 ? 56.059 -30.005 -26.852 1.00 44.59 92 GLY A CA 1
ATOM 726 C C . GLY A 1 92 ? 57.411 -30.251 -26.215 1.00 44.59 92 GLY A C 1
ATOM 727 O O . GLY A 1 92 ? 57.738 -29.476 -25.290 1.00 44.59 92 GLY A O 1
#

Radius of gyration: 30.25 Å; chains: 1; bounding box: 89×46×54 Å